Protein AF-A0A3C1AB71-F1 (afdb_monomer_lite)

Secondary structure (DSSP, 8-state):
-PPPPS------HHHHHHHHHHHHTT-HHHHHHHHHHHHHHHHHHHHHHHTS-HHHHGGGHHHHHHHHHHHHHHHHHHHHTT-HHHHHHHHHHHHHHHHHHHHHHHTT---

pLDDT: mean 86.14, std 18.38, range [34.47, 98.62]

Radius of gyration: 15.45 Å; chains: 1; bounding box: 32×33×47 Å

Foldseek 3Di:
DDDDDPDDPPCPVVLLVVLLVCLVVVVPVVSLVSLVVLLVVLLVQLVVLLPDDLVSSVVCPVSNVRSLVSLQSSLVSCVVSVVNVSNVVSVVSSVVSVVSVVVSNVVPPDD

Structure (mmCIF, N/CA/C/O backbone):
data_AF-A0A3C1AB71-F1
#
_entry.id   AF-A0A3C1AB71-F1
#
loop_
_atom_site.group_PDB
_atom_site.id
_atom_site.type_symbol
_atom_site.label_atom_id
_atom_site.label_alt_id
_atom_site.label_comp_id
_atom_site.label_asym_id
_atom_site.label_entity_id
_atom_site.label_seq_id
_atom_site.pdbx_PDB_ins_code
_atom_site.Cartn_x
_atom_site.Cartn_y
_atom_site.Cartn_z
_atom_site.occupancy
_atom_site.B_iso_or_equiv
_atom_site.auth_seq_id
_atom_site.auth_comp_id
_atom_site.auth_asym_id
_atom_site.auth_atom_id
_atom_site.pdbx_PDB_model_num
ATOM 1 N N . MET A 1 1 ? 17.424 -22.343 -10.724 1.00 34.47 1 MET A N 1
ATOM 2 C CA . MET A 1 1 ? 15.950 -22.289 -10.670 1.00 34.47 1 MET A CA 1
ATOM 3 C C . MET A 1 1 ? 15.583 -22.107 -9.210 1.00 34.47 1 MET A C 1
ATOM 5 O O . MET A 1 1 ? 15.881 -22.994 -8.424 1.00 34.47 1 MET A O 1
ATOM 9 N N . GLY A 1 2 ? 15.134 -20.912 -8.824 1.00 47.19 2 GLY A N 1
ATOM 10 C CA . GLY A 1 2 ? 14.750 -20.626 -7.440 1.00 47.19 2 GLY A CA 1
ATOM 11 C C . GLY A 1 2 ? 13.366 -21.202 -7.174 1.00 47.19 2 GLY A C 1
ATOM 12 O O . GLY A 1 2 ? 12.453 -20.958 -7.957 1.00 47.19 2 GLY A O 1
ATOM 13 N N . ASN A 1 3 ? 13.237 -22.010 -6.126 1.00 37.97 3 ASN A N 1
ATOM 14 C CA . ASN A 1 3 ? 11.966 -22.584 -5.703 1.00 37.97 3 ASN A CA 1
ATOM 15 C C . ASN A 1 3 ? 11.001 -21.457 -5.309 1.00 37.97 3 ASN A C 1
ATOM 17 O O . ASN A 1 3 ? 11.310 -20.685 -4.403 1.00 37.97 3 ASN A O 1
ATOM 21 N N . LEU A 1 4 ? 9.839 -21.388 -5.961 1.00 36.47 4 LEU A N 1
ATOM 22 C CA . LEU A 1 4 ? 8.688 -20.661 -5.426 1.00 36.47 4 LEU A CA 1
ATOM 23 C C . LEU A 1 4 ? 8.315 -21.310 -4.078 1.00 36.47 4 LEU A C 1
ATOM 25 O O . LEU A 1 4 ? 8.155 -22.535 -4.039 1.00 36.47 4 LEU A O 1
ATOM 29 N N . PRO A 1 5 ? 8.245 -20.561 -2.961 1.00 44.62 5 PRO A N 1
ATOM 30 C CA . PRO A 1 5 ? 7.964 -21.148 -1.658 1.00 44.62 5 PRO A CA 1
ATOM 31 C C . PRO A 1 5 ? 6.561 -21.759 -1.637 1.00 44.62 5 PRO A C 1
ATOM 33 O O . PRO A 1 5 ? 5.572 -21.111 -1.965 1.00 44.62 5 PRO A O 1
ATOM 36 N N . ASN A 1 6 ? 6.488 -23.013 -1.202 1.00 36.94 6 ASN A N 1
ATOM 37 C CA . ASN A 1 6 ? 5.298 -23.866 -1.200 1.00 36.94 6 ASN A CA 1
ATOM 38 C C . ASN A 1 6 ? 4.268 -23.544 -0.094 1.00 36.94 6 ASN A C 1
ATOM 40 O O . ASN A 1 6 ? 3.555 -24.440 0.350 1.00 36.94 6 ASN A O 1
ATOM 44 N N . ASN A 1 7 ? 4.184 -22.307 0.400 1.00 49.25 7 ASN A N 1
ATOM 45 C CA . ASN A 1 7 ? 3.206 -21.976 1.438 1.00 49.25 7 ASN A CA 1
ATOM 46 C C . ASN A 1 7 ? 2.909 -20.480 1.528 1.00 49.25 7 ASN A C 1
ATOM 48 O O . ASN A 1 7 ? 3.337 -19.826 2.472 1.00 49.25 7 ASN A O 1
ATOM 52 N N . VAL A 1 8 ? 2.171 -19.934 0.572 1.00 44.62 8 VAL A N 1
ATOM 53 C CA . VAL A 1 8 ? 1.437 -18.687 0.793 1.00 44.62 8 VAL A CA 1
ATOM 54 C C . VAL A 1 8 ? 0.189 -18.819 -0.068 1.00 44.62 8 VAL A C 1
ATOM 56 O O . VAL A 1 8 ? 0.300 -18.915 -1.287 1.00 44.62 8 VAL A O 1
ATOM 59 N N . ILE A 1 9 ? -0.998 -18.899 0.540 1.00 40.50 9 ILE A N 1
ATOM 60 C CA . ILE A 1 9 ? -2.197 -18.448 -0.178 1.00 40.50 9 ILE A CA 1
ATOM 61 C C . ILE A 1 9 ? -1.816 -17.038 -0.628 1.00 40.50 9 ILE A C 1
ATOM 63 O O . ILE A 1 9 ? -1.502 -16.252 0.266 1.00 40.50 9 ILE A O 1
ATOM 67 N N . PRO A 1 10 ? -1.718 -16.732 -1.938 1.00 48.31 10 PRO A N 1
ATOM 68 C CA . PRO A 1 10 ? -1.425 -15.372 -2.361 1.00 48.31 10 PRO A CA 1
ATOM 69 C C . PRO A 1 10 ? -2.394 -14.497 -1.583 1.00 48.31 10 PRO A C 1
ATOM 71 O O . PRO A 1 10 ? -3.588 -14.804 -1.601 1.00 48.31 10 PRO A O 1
ATOM 74 N N . TYR A 1 11 ? -1.907 -13.516 -0.819 1.00 52.81 11 TYR A N 1
ATOM 75 C CA . TYR A 1 11 ? -2.794 -12.550 -0.187 1.00 52.81 11 TYR A CA 1
ATOM 76 C C . TYR A 1 11 ? -3.387 -11.696 -1.314 1.00 52.81 11 TYR A C 1
ATOM 78 O O . TYR A 1 11 ? -3.000 -10.560 -1.556 1.00 52.81 11 TYR A O 1
ATOM 86 N N . ASP A 1 12 ? -4.263 -12.322 -2.089 1.00 62.81 12 ASP A N 1
ATOM 87 C CA . ASP A 1 12 ? -5.005 -11.752 -3.179 1.00 62.81 12 ASP A CA 1
ATOM 88 C C . ASP A 1 12 ? -6.124 -10.895 -2.582 1.00 62.81 12 ASP A C 1
ATOM 90 O O . ASP A 1 12 ? -6.279 -10.754 -1.364 1.00 62.81 12 ASP A O 1
ATOM 94 N N . VAL A 1 13 ? -6.911 -10.275 -3.446 1.00 59.84 13 VAL A N 1
ATOM 95 C CA . VAL A 1 13 ? -7.958 -9.319 -3.070 1.00 59.84 13 VAL A CA 1
ATOM 96 C C . VAL A 1 13 ? -8.924 -9.868 -1.995 1.00 59.84 13 VAL A C 1
ATOM 98 O O . VAL A 1 13 ? -9.490 -9.088 -1.224 1.00 59.84 13 VAL A O 1
ATOM 101 N N . PHE A 1 14 ? -9.076 -11.194 -1.854 1.00 69.12 14 PHE A N 1
ATOM 102 C CA . PHE A 1 14 ? -9.891 -11.791 -0.788 1.00 69.12 14 PHE A CA 1
ATOM 103 C C . PHE A 1 14 ? -9.335 -11.516 0.613 1.00 69.12 14 PHE A C 1
ATOM 105 O O . PHE A 1 14 ? -10.098 -11.364 1.568 1.00 69.12 14 PHE A O 1
ATOM 112 N N . SER A 1 15 ? -8.018 -11.390 0.737 1.00 76.12 15 SER A N 1
ATOM 113 C CA . SER A 1 15 ? -7.349 -11.079 2.000 1.00 76.12 15 SER A CA 1
ATOM 114 C C . SER A 1 15 ? -7.588 -9.635 2.444 1.00 76.12 15 SER A C 1
ATOM 116 O O . SER A 1 15 ? -7.764 -9.378 3.634 1.00 76.12 15 SER A O 1
ATOM 118 N N . LEU A 1 16 ? -7.722 -8.706 1.492 1.00 80.88 16 LEU A N 1
ATOM 119 C CA . LEU A 1 16 ? -8.134 -7.328 1.778 1.00 80.88 16 LEU A CA 1
ATOM 120 C C . LEU A 1 16 ? -9.557 -7.280 2.348 1.00 80.88 16 LEU A C 1
ATOM 122 O O . LEU A 1 16 ? -9.808 -6.635 3.365 1.00 80.88 16 LEU A O 1
ATOM 126 N N . SER A 1 17 ? -10.473 -8.046 1.750 1.00 86.56 17 SER A N 1
ATOM 127 C CA . SER A 1 17 ? -11.843 -8.181 2.262 1.00 86.56 17 SER A CA 1
ATOM 128 C C . SER A 1 17 ? -11.876 -8.833 3.651 1.00 86.56 17 SER A C 1
ATOM 130 O O . SER A 1 17 ? -12.682 -8.455 4.501 1.00 86.56 17 SER A O 1
ATOM 132 N N . LEU A 1 18 ? -10.984 -9.792 3.920 1.00 90.38 18 LEU A N 1
ATOM 133 C CA . LEU A 1 18 ? -10.873 -10.437 5.228 1.00 90.38 18 LEU A CA 1
ATOM 134 C C . LEU A 1 18 ? -10.415 -9.462 6.325 1.00 90.38 18 LEU A C 1
ATOM 136 O O . LEU A 1 18 ? -10.927 -9.528 7.443 1.00 90.38 18 LEU A O 1
ATOM 140 N N . ALA A 1 19 ? -9.506 -8.533 6.019 1.00 92.25 19 ALA A N 1
ATOM 141 C CA . ALA A 1 19 ? -9.092 -7.505 6.973 1.00 92.25 19 ALA A CA 1
ATOM 142 C C . ALA A 1 19 ? -10.275 -6.625 7.410 1.00 92.25 19 ALA A C 1
ATOM 144 O O . ALA A 1 19 ? -10.457 -6.376 8.603 1.00 92.25 19 ALA A O 1
ATOM 145 N N . GLU A 1 20 ? -11.143 -6.232 6.472 1.00 94.00 20 GLU A N 1
ATOM 146 C CA . GLU A 1 20 ? -12.376 -5.514 6.810 1.00 94.00 20 GLU A CA 1
ATOM 147 C C . GLU A 1 20 ? -13.320 -6.338 7.681 1.00 94.00 20 GLU A C 1
ATOM 149 O O . GLU A 1 20 ? -13.920 -5.806 8.616 1.00 94.00 20 GLU A O 1
ATOM 154 N N . VAL A 1 21 ? -13.463 -7.633 7.388 1.00 94.88 21 VAL A N 1
ATOM 155 C CA . VAL A 1 21 ? -14.278 -8.539 8.206 1.00 94.88 21 VAL A CA 1
ATOM 156 C C . VAL A 1 21 ? -13.741 -8.587 9.635 1.00 94.88 21 VAL A C 1
ATOM 158 O O . VAL A 1 21 ? -14.526 -8.451 10.574 1.00 94.88 21 VAL A O 1
ATOM 161 N N . TYR A 1 22 ? -12.422 -8.703 9.819 1.00 96.25 22 TYR A N 1
ATOM 162 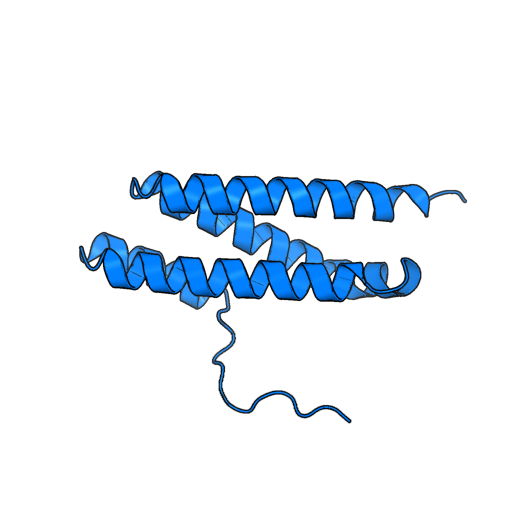C CA . TYR A 1 22 ? -11.813 -8.659 11.148 1.00 96.25 22 TYR A CA 1
ATOM 163 C C . TYR A 1 22 ? -12.067 -7.329 11.860 1.00 96.25 22 TYR A C 1
ATOM 165 O O . TYR A 1 22 ? -12.481 -7.343 13.020 1.00 96.25 22 TYR A O 1
ATOM 173 N N . TYR A 1 23 ? -11.917 -6.186 11.184 1.00 96.88 23 TYR A N 1
ATOM 174 C CA . TYR A 1 23 ? -12.242 -4.899 11.801 1.00 96.88 23 TYR A CA 1
ATOM 175 C C . TYR A 1 23 ? -13.714 -4.796 12.214 1.00 96.88 23 TYR A C 1
ATOM 177 O O . TYR A 1 23 ? -14.012 -4.372 13.332 1.00 96.88 23 TYR A O 1
ATOM 185 N N . ARG A 1 24 ? -14.645 -5.223 11.351 1.00 96.25 24 ARG A N 1
ATOM 186 C CA . ARG A 1 24 ? -16.090 -5.221 11.647 1.00 96.25 24 ARG A CA 1
ATOM 187 C C . ARG A 1 24 ? -16.455 -6.164 12.794 1.00 96.25 24 ARG A C 1
ATOM 189 O O . ARG A 1 24 ? -17.413 -5.893 13.511 1.00 96.25 24 ARG A O 1
ATOM 196 N N . ALA A 1 25 ? -15.689 -7.236 12.985 1.00 97.56 25 ALA A N 1
ATOM 197 C CA . ALA A 1 25 ? -15.823 -8.166 14.103 1.00 97.56 25 ALA A CA 1
ATOM 198 C C . ALA A 1 25 ? -15.110 -7.700 15.391 1.00 97.56 25 ALA A C 1
ATOM 200 O O . ALA A 1 25 ? -15.075 -8.451 16.361 1.00 97.56 25 ALA A O 1
ATOM 201 N N . ALA A 1 26 ? -14.547 -6.483 15.416 1.00 97.00 26 ALA A N 1
ATOM 202 C CA . ALA A 1 26 ? -13.728 -5.944 16.508 1.00 97.00 26 ALA A CA 1
ATOM 203 C C . ALA A 1 26 ? -12.426 -6.728 16.793 1.00 97.00 26 ALA A C 1
ATOM 205 O O . ALA A 1 26 ? -11.782 -6.531 17.823 1.00 97.00 26 ALA A O 1
ATOM 206 N N . GLU A 1 27 ? -11.972 -7.552 15.847 1.00 97.88 27 GLU A N 1
ATOM 207 C CA . GLU A 1 27 ? -10.703 -8.288 15.891 1.00 97.88 27 GLU A CA 1
ATOM 208 C C . GLU A 1 27 ? -9.550 -7.415 15.358 1.00 97.88 27 GLU A C 1
ATOM 210 O O . GLU A 1 27 ? -8.863 -7.754 14.393 1.00 97.88 27 GLU A O 1
ATOM 215 N N . ILE A 1 28 ? -9.343 -6.252 15.987 1.00 97.31 28 ILE A N 1
ATOM 216 C CA . ILE A 1 28 ? -8.477 -5.171 15.476 1.00 97.31 28 ILE A CA 1
ATOM 217 C C . ILE A 1 28 ? -7.030 -5.624 15.252 1.00 97.31 28 ILE A C 1
ATOM 219 O O . ILE A 1 28 ? -6.431 -5.301 14.230 1.00 97.31 28 ILE A O 1
ATOM 223 N N . LEU A 1 29 ? -6.462 -6.394 16.185 1.00 97.50 29 LEU A N 1
ATOM 224 C CA . LEU A 1 29 ? -5.070 -6.841 16.084 1.00 97.50 29 LEU A CA 1
ATOM 225 C C . LEU A 1 29 ? -4.852 -7.780 14.892 1.00 97.50 29 LEU A C 1
ATOM 227 O O . LEU A 1 29 ? -3.853 -7.639 14.196 1.00 97.50 29 LEU A O 1
ATOM 231 N N . LYS A 1 30 ? -5.807 -8.678 14.620 1.00 95.44 30 LYS A N 1
ATOM 232 C CA . LYS A 1 30 ? -5.734 -9.602 13.478 1.00 95.44 30 LYS A CA 1
ATOM 233 C C . LYS A 1 30 ? -5.845 -8.860 12.152 1.00 95.44 30 LYS A C 1
ATOM 235 O O . LYS A 1 30 ? -5.124 -9.175 11.212 1.00 95.44 30 LYS A O 1
ATOM 240 N N . ALA A 1 31 ? -6.722 -7.859 12.085 1.00 96.00 31 ALA A N 1
ATOM 241 C CA . ALA A 1 31 ? -6.837 -7.001 10.912 1.00 96.00 31 ALA A CA 1
ATOM 242 C C . ALA A 1 31 ? -5.539 -6.214 10.662 1.00 96.00 31 ALA A C 1
ATOM 244 O O . ALA A 1 31 ? -5.030 -6.211 9.545 1.00 96.00 31 ALA A O 1
ATOM 245 N N . ASN A 1 32 ? -4.969 -5.611 11.711 1.00 97.31 32 ASN A N 1
ATOM 246 C CA . ASN A 1 32 ? -3.711 -4.865 11.630 1.00 97.31 32 ASN A CA 1
ATOM 247 C C . ASN A 1 32 ? -2.541 -5.750 11.188 1.00 97.31 32 ASN A C 1
ATOM 249 O O . ASN A 1 32 ? -1.749 -5.339 10.341 1.00 97.31 32 ASN A O 1
ATOM 253 N N . GLU A 1 33 ? -2.438 -6.959 11.741 1.00 96.19 33 GLU A N 1
ATOM 254 C CA . GLU A 1 33 ? -1.412 -7.933 11.365 1.00 96.19 33 GLU A CA 1
ATOM 255 C C . GLU A 1 33 ? -1.540 -8.320 9.888 1.00 96.19 33 GLU A C 1
ATOM 257 O O . GLU A 1 33 ? -0.562 -8.240 9.147 1.00 96.19 33 GLU A O 1
ATOM 262 N N . LEU A 1 34 ? -2.757 -8.647 9.440 1.00 94.44 34 LEU A N 1
ATOM 263 C CA . LEU A 1 34 ? -3.027 -9.003 8.050 1.00 94.44 34 LEU A CA 1
ATOM 264 C C . LEU A 1 34 ? -2.675 -7.861 7.088 1.00 94.44 34 LEU A C 1
ATOM 266 O O . LEU A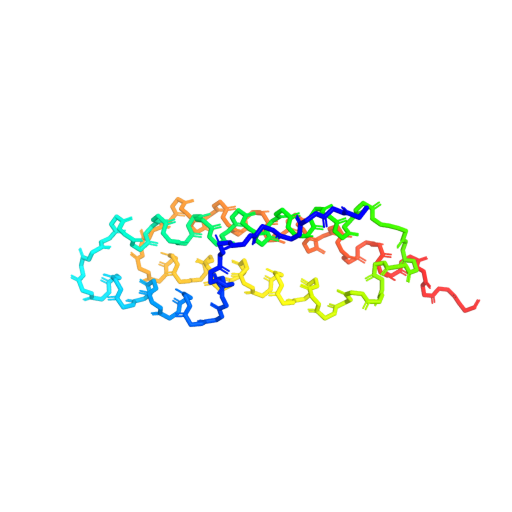 1 34 ? -1.918 -8.079 6.144 1.00 94.44 34 LEU A O 1
ATOM 270 N N . LEU A 1 35 ? -3.153 -6.638 7.346 1.00 95.38 35 LEU A N 1
ATOM 271 C CA . LEU A 1 35 ? -2.825 -5.478 6.511 1.00 95.38 35 LEU A CA 1
ATOM 272 C C . LEU A 1 35 ? -1.319 -5.201 6.464 1.00 95.38 35 LEU A C 1
ATOM 274 O O . LEU A 1 35 ? -0.792 -4.869 5.406 1.00 95.38 35 LEU A O 1
ATOM 278 N N . THR A 1 36 ? -0.614 -5.372 7.584 1.00 95.88 36 THR A N 1
ATOM 279 C CA . THR A 1 36 ? 0.840 -5.168 7.646 1.00 95.88 36 THR A CA 1
ATOM 280 C C . THR A 1 36 ? 1.584 -6.200 6.798 1.00 95.88 36 THR A C 1
ATOM 282 O O . THR A 1 36 ? 2.476 -5.834 6.036 1.00 95.88 36 THR A O 1
ATOM 285 N N . ILE A 1 37 ? 1.195 -7.479 6.867 1.00 94.69 37 ILE A N 1
ATOM 286 C CA . ILE A 1 37 ? 1.773 -8.538 6.023 1.00 94.69 37 ILE A CA 1
ATOM 287 C C . ILE A 1 37 ? 1.559 -8.218 4.538 1.00 94.69 37 ILE A C 1
ATOM 289 O O . ILE A 1 37 ? 2.501 -8.299 3.751 1.00 94.69 37 ILE A O 1
ATOM 293 N N . MET A 1 38 ? 0.343 -7.812 4.163 1.00 94.12 38 MET A N 1
ATOM 294 C CA . MET A 1 38 ? 0.010 -7.478 2.775 1.00 94.12 38 MET A CA 1
ATOM 295 C C . MET A 1 38 ? 0.762 -6.244 2.269 1.00 94.12 38 MET A C 1
ATOM 297 O O . MET A 1 38 ? 1.249 -6.247 1.142 1.00 94.12 38 MET A O 1
ATOM 301 N N . MET A 1 39 ? 0.901 -5.214 3.109 1.00 95.75 39 MET A N 1
ATOM 302 C CA . MET A 1 39 ? 1.695 -4.023 2.804 1.00 95.75 39 MET A CA 1
ATOM 303 C C . MET A 1 39 ? 3.150 -4.401 2.511 1.00 95.75 39 MET A C 1
ATOM 305 O O . MET A 1 39 ? 3.695 -3.977 1.496 1.00 95.75 39 MET A O 1
ATOM 309 N N . HIS A 1 40 ? 3.770 -5.224 3.363 1.00 95.81 40 HIS A N 1
ATOM 310 C CA . HIS A 1 40 ? 5.149 -5.668 3.154 1.00 95.81 40 HIS A CA 1
ATOM 311 C C . HIS A 1 40 ? 5.303 -6.492 1.879 1.00 95.81 40 HIS A C 1
ATOM 313 O O . HIS A 1 40 ? 6.213 -6.225 1.101 1.00 95.81 40 HIS A O 1
ATOM 319 N N . GLN A 1 41 ? 4.389 -7.430 1.623 1.00 93.81 41 GLN A N 1
ATOM 320 C CA . GLN A 1 41 ? 4.439 -8.235 0.407 1.00 93.81 41 GLN A CA 1
ATOM 321 C C . GLN A 1 41 ? 4.346 -7.362 -0.853 1.00 93.81 41 GLN A C 1
ATOM 323 O O . GLN A 1 41 ? 5.177 -7.499 -1.749 1.00 93.81 41 GLN A O 1
ATOM 328 N N . ALA A 1 42 ? 3.379 -6.442 -0.911 1.00 94.75 42 ALA A N 1
ATOM 329 C CA . ALA A 1 42 ? 3.216 -5.571 -2.071 1.00 94.75 42 ALA A CA 1
ATOM 330 C C . ALA A 1 42 ? 4.431 -4.652 -2.278 1.00 94.75 42 ALA A C 1
ATOM 332 O O . ALA A 1 42 ? 4.871 -4.442 -3.410 1.00 94.75 42 ALA A O 1
ATOM 333 N N . SER A 1 43 ? 5.010 -4.143 -1.185 1.00 97.06 43 SER A N 1
ATOM 334 C CA . SER A 1 43 ? 6.226 -3.328 -1.233 1.00 97.06 43 SER A CA 1
ATOM 335 C C . SER A 1 43 ? 7.429 -4.120 -1.754 1.00 97.06 43 SER A C 1
ATOM 337 O O . SER A 1 43 ? 8.117 -3.659 -2.668 1.00 97.06 43 SER A O 1
ATOM 339 N N . ASP A 1 44 ? 7.645 -5.336 -1.245 1.00 96.38 44 ASP A N 1
ATOM 340 C CA . ASP A 1 44 ? 8.745 -6.217 -1.654 1.00 96.38 44 ASP A CA 1
ATOM 341 C C . ASP A 1 44 ? 8.632 -6.624 -3.133 1.00 96.38 44 ASP A C 1
ATOM 343 O O . ASP A 1 44 ? 9.633 -6.641 -3.860 1.00 96.38 44 ASP A O 1
ATOM 347 N N . GLU A 1 45 ? 7.416 -6.913 -3.608 1.00 95.19 45 GLU A N 1
ATOM 348 C CA . GLU A 1 45 ? 7.151 -7.203 -5.021 1.00 95.19 45 GLU A CA 1
ATOM 349 C C . GLU A 1 45 ? 7.478 -5.995 -5.910 1.00 95.19 45 GLU A C 1
ATOM 351 O O . GLU A 1 45 ? 8.193 -6.135 -6.908 1.00 95.19 45 GLU A O 1
ATOM 356 N N . LEU A 1 46 ? 7.045 -4.789 -5.527 1.00 96.31 46 LEU A N 1
ATOM 357 C CA . LEU A 1 46 ? 7.388 -3.558 -6.247 1.00 96.31 46 LEU A CA 1
ATOM 358 C C . LEU A 1 46 ? 8.90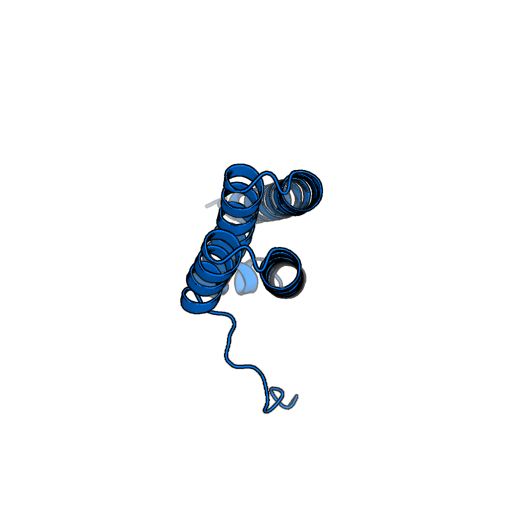2 -3.331 -6.286 1.00 96.31 46 LEU A C 1
ATOM 360 O O . LEU A 1 46 ? 9.455 -3.045 -7.347 1.00 96.31 46 LEU A O 1
ATOM 364 N N . GLU A 1 47 ? 9.604 -3.522 -5.168 1.00 96.50 47 GLU A N 1
ATOM 365 C CA . GLU A 1 47 ? 11.065 -3.414 -5.127 1.00 96.50 47 GLU A CA 1
ATOM 366 C C . GLU A 1 47 ? 11.775 -4.422 -6.023 1.00 96.50 47 GLU A C 1
ATOM 368 O O . GLU A 1 47 ? 12.826 -4.109 -6.590 1.00 96.50 47 GLU A O 1
ATOM 373 N N . TYR A 1 48 ? 11.235 -5.634 -6.146 1.00 95.56 48 TYR A N 1
ATOM 374 C CA . TYR A 1 48 ? 11.753 -6.622 -7.078 1.00 95.56 48 TYR A CA 1
ATOM 375 C C . TYR A 1 48 ? 11.623 -6.130 -8.522 1.00 95.56 48 TYR A C 1
ATOM 377 O O . TYR A 1 48 ? 12.624 -6.103 -9.243 1.00 95.56 48 TYR A O 1
ATOM 385 N N . TYR A 1 49 ? 10.432 -5.680 -8.931 1.00 94.19 49 TYR A N 1
ATOM 386 C CA . TYR A 1 49 ? 10.211 -5.174 -10.287 1.00 94.19 49 TYR A CA 1
ATOM 387 C C . TYR A 1 49 ? 11.052 -3.931 -10.589 1.00 94.19 49 TYR A C 1
ATOM 389 O O . TYR A 1 49 ? 11.582 -3.796 -11.691 1.00 94.19 49 TYR A O 1
ATOM 397 N N . PHE A 1 50 ? 11.253 -3.059 -9.601 1.00 94.19 50 PHE A N 1
ATOM 398 C CA . PHE A 1 50 ? 12.049 -1.837 -9.732 1.00 94.19 50 PHE A CA 1
ATOM 399 C C . PHE A 1 50 ? 13.552 -2.092 -9.907 1.00 94.19 50 PHE A C 1
ATOM 401 O O . PHE A 1 50 ? 14.268 -1.237 -10.418 1.00 94.19 50 PHE A O 1
ATOM 408 N N . LYS A 1 51 ? 14.045 -3.283 -9.554 1.00 93.75 51 LYS A N 1
ATOM 409 C CA . LYS A 1 51 ? 15.433 -3.699 -9.826 1.00 93.75 51 LYS A CA 1
ATOM 410 C C . LYS A 1 51 ? 15.632 -4.228 -11.251 1.00 93.75 51 LYS A C 1
ATOM 412 O O . LYS A 1 51 ? 16.771 -4.477 -11.650 1.00 93.75 51 LYS A O 1
ATOM 417 N N . LEU A 1 52 ? 14.558 -4.439 -12.013 1.00 91.19 52 LEU A N 1
ATOM 418 C CA . LEU A 1 52 ? 14.625 -4.919 -13.393 1.00 91.19 52 LEU A CA 1
ATOM 419 C C . LEU A 1 52 ? 14.978 -3.775 -14.355 1.00 91.19 52 LEU A C 1
ATOM 421 O O . LEU A 1 52 ? 14.781 -2.599 -14.059 1.00 91.19 52 LEU A O 1
ATOM 425 N N . SER A 1 53 ? 15.479 -4.117 -15.545 1.00 89.94 53 SER A N 1
ATOM 426 C CA . SER A 1 53 ? 15.645 -3.120 -16.608 1.00 89.94 53 SER A CA 1
ATOM 427 C C . SER A 1 53 ? 14.288 -2.542 -17.010 1.00 89.94 53 SER A C 1
ATOM 429 O O . SER A 1 53 ? 13.282 -3.250 -16.971 1.00 89.94 53 SER A O 1
ATOM 431 N N . SER A 1 54 ? 14.246 -1.290 -17.468 1.00 86.12 54 SER A N 1
ATOM 432 C CA . SER A 1 54 ? 12.986 -0.625 -17.837 1.00 86.12 54 SER A CA 1
ATOM 433 C C . SER A 1 54 ? 12.165 -1.412 -18.867 1.00 86.12 54 SER A C 1
ATOM 435 O O . SER A 1 54 ? 10.951 -1.532 -18.731 1.00 86.12 54 SER A O 1
ATOM 437 N N . ALA A 1 55 ? 12.826 -2.039 -19.848 1.00 86.50 55 ALA A N 1
ATOM 438 C CA . ALA A 1 55 ? 12.164 -2.888 -20.842 1.00 86.50 55 ALA A CA 1
ATOM 439 C C . ALA A 1 55 ? 11.507 -4.141 -20.233 1.00 86.50 55 ALA A C 1
ATOM 441 O O . ALA A 1 55 ? 10.492 -4.612 -20.741 1.00 86.50 55 ALA A O 1
ATOM 442 N N . LEU A 1 56 ? 12.088 -4.703 -19.167 1.00 87.44 56 LEU A N 1
ATOM 443 C CA . LEU A 1 56 ? 11.514 -5.845 -18.461 1.00 87.44 56 LEU A CA 1
ATOM 444 C C . LEU A 1 56 ? 10.440 -5.395 -17.465 1.00 87.44 56 LEU A C 1
ATOM 446 O O . LEU A 1 56 ? 9.401 -6.036 -17.389 1.00 87.44 56 LEU A O 1
ATOM 450 N N . MET A 1 57 ? 10.653 -4.274 -16.776 1.00 88.62 57 MET A N 1
ATOM 451 C CA . MET A 1 57 ? 9.669 -3.644 -15.892 1.00 88.62 57 MET A CA 1
ATOM 452 C C . MET A 1 57 ? 8.354 -3.354 -16.626 1.00 88.62 57 MET A C 1
ATOM 454 O O . MET A 1 57 ? 7.294 -3.686 -16.113 1.00 88.62 57 MET A O 1
ATOM 458 N N . HIS A 1 58 ? 8.414 -2.839 -17.861 1.00 88.56 58 HIS A N 1
ATOM 459 C CA . HIS A 1 58 ? 7.222 -2.584 -18.679 1.00 88.56 58 HIS A CA 1
ATOM 460 C C . HIS A 1 58 ? 6.401 -3.854 -18.968 1.00 88.56 58 HIS A C 1
ATOM 462 O O . HIS A 1 58 ? 5.184 -3.791 -19.105 1.00 88.56 58 HIS A O 1
ATOM 468 N N . ARG A 1 59 ? 7.033 -5.037 -19.005 1.00 90.12 59 ARG A N 1
ATOM 469 C CA . ARG A 1 59 ? 6.308 -6.309 -19.179 1.00 90.12 59 ARG A CA 1
ATOM 470 C C . ARG A 1 59 ? 5.499 -6.717 -17.949 1.00 90.12 59 ARG A C 1
ATOM 472 O O . ARG A 1 59 ? 4.598 -7.531 -18.101 1.00 90.12 59 ARG A O 1
ATOM 479 N N . TYR A 1 60 ? 5.827 -6.167 -16.782 1.00 91.62 60 TYR A N 1
ATOM 480 C CA . TYR A 1 60 ? 5.152 -6.417 -15.507 1.00 91.62 60 TYR A CA 1
ATOM 481 C C . TYR A 1 60 ? 4.307 -5.217 -15.058 1.00 91.62 60 TYR A C 1
ATOM 483 O O . TYR A 1 60 ? 4.032 -5.041 -13.874 1.00 91.62 60 TYR A O 1
ATOM 491 N N . GLU A 1 61 ? 3.909 -4.348 -15.994 1.00 90.25 61 GLU A N 1
ATOM 492 C CA . GLU A 1 61 ? 3.080 -3.175 -15.702 1.00 90.25 61 GLU A CA 1
ATOM 493 C C . GLU A 1 61 ? 1.780 -3.553 -14.975 1.00 90.25 61 GLU A C 1
ATOM 495 O O . GLU A 1 61 ? 1.336 -2.835 -14.078 1.00 90.25 61 GLU A O 1
ATOM 500 N N . TYR A 1 62 ? 1.179 -4.692 -15.324 1.00 90.81 62 TYR A N 1
ATOM 501 C CA . TYR A 1 62 ? -0.027 -5.172 -14.658 1.00 90.81 62 TYR A CA 1
ATOM 502 C C . TYR A 1 62 ? 0.231 -5.488 -13.178 1.00 90.81 62 TYR A C 1
ATOM 504 O O . TYR A 1 62 ? -0.481 -4.987 -12.310 1.00 90.81 62 TYR A O 1
ATOM 512 N N . GLU A 1 63 ? 1.268 -6.268 -12.881 1.00 92.56 63 GLU A N 1
ATOM 513 C CA . GLU A 1 63 ? 1.641 -6.676 -11.527 1.00 92.56 63 GLU A CA 1
ATOM 514 C C . GLU A 1 63 ? 2.093 -5.485 -10.676 1.00 92.56 63 GLU A C 1
ATOM 516 O O . GLU A 1 63 ? 1.770 -5.408 -9.489 1.00 92.56 63 GLU A O 1
ATOM 521 N N . ILE A 1 64 ? 2.794 -4.522 -11.278 1.00 94.25 64 ILE A N 1
ATOM 522 C CA . ILE A 1 64 ? 3.182 -3.272 -10.617 1.00 94.25 64 ILE A CA 1
ATOM 523 C C . ILE A 1 64 ? 1.937 -2.461 -10.246 1.00 94.25 64 ILE A C 1
ATOM 525 O O . ILE A 1 64 ? 1.781 -2.066 -9.091 1.00 94.25 64 ILE A O 1
ATOM 529 N N . ASN A 1 65 ? 1.020 -2.241 -11.192 1.00 93.62 65 ASN A N 1
ATOM 530 C CA . ASN A 1 65 ? -0.214 -1.499 -10.925 1.00 93.62 65 ASN A CA 1
ATOM 531 C C . ASN A 1 65 ? -1.108 -2.211 -9.901 1.00 93.62 65 ASN A C 1
ATOM 533 O O . ASN A 1 65 ? -1.721 -1.549 -9.064 1.00 93.62 65 ASN A O 1
ATOM 537 N N . LEU A 1 66 ? -1.159 -3.547 -9.927 1.00 93.00 66 LEU A N 1
ATOM 538 C CA . LEU A 1 66 ? -1.875 -4.340 -8.930 1.00 93.00 66 LEU A CA 1
ATOM 539 C C . LEU A 1 66 ? -1.315 -4.095 -7.524 1.00 93.00 66 LEU A C 1
ATOM 541 O O . LEU A 1 66 ? -2.078 -3.776 -6.615 1.00 93.00 66 LEU A O 1
ATOM 545 N N . ASN A 1 67 ? 0.004 -4.188 -7.349 1.00 94.94 67 ASN A N 1
ATOM 546 C CA . ASN A 1 67 ? 0.644 -3.977 -6.050 1.00 94.94 67 ASN A CA 1
ATOM 547 C C . ASN A 1 67 ? 0.518 -2.528 -5.553 1.00 94.94 67 ASN A C 1
ATOM 549 O O . ASN A 1 67 ? 0.253 -2.305 -4.373 1.00 94.94 67 ASN A O 1
ATOM 553 N N . LEU A 1 68 ? 0.610 -1.538 -6.447 1.00 96.19 68 LEU A N 1
ATOM 554 C CA . LEU A 1 68 ? 0.302 -0.141 -6.116 1.00 96.19 68 LEU A CA 1
ATOM 555 C C . LEU A 1 68 ? -1.155 0.018 -5.652 1.00 96.19 68 LEU A C 1
ATOM 557 O O . LEU A 1 68 ? -1.420 0.698 -4.660 1.00 96.19 68 LEU A O 1
ATOM 561 N N . GLY A 1 69 ? -2.097 -0.641 -6.331 1.00 94.25 69 GLY A N 1
ATOM 562 C CA . GLY A 1 69 ? -3.508 -0.654 -5.948 1.00 94.25 69 GLY A CA 1
ATOM 563 C C . GLY A 1 69 ? -3.749 -1.288 -4.578 1.00 94.25 69 GLY A C 1
ATOM 564 O O . GLY A 1 69 ? -4.535 -0.758 -3.794 1.00 94.25 69 GLY A O 1
ATOM 565 N N . ILE A 1 70 ? -3.039 -2.376 -4.260 1.00 94.75 70 ILE A N 1
ATOM 566 C CA . ILE A 1 70 ? -3.083 -3.019 -2.939 1.00 94.75 70 ILE A CA 1
ATOM 567 C C . ILE A 1 70 ? -2.629 -2.037 -1.854 1.00 94.75 70 ILE A C 1
ATOM 569 O O . ILE A 1 70 ? -3.353 -1.859 -0.877 1.00 94.75 70 ILE A O 1
ATOM 573 N N . LEU A 1 71 ? -1.488 -1.357 -2.028 1.00 96.94 71 LEU A N 1
ATOM 574 C CA . LEU A 1 71 ? -1.008 -0.378 -1.045 1.00 96.94 71 LEU A CA 1
ATOM 575 C C . LEU A 1 71 ? -2.022 0.757 -0.823 1.00 96.94 71 LEU A C 1
ATOM 577 O O . LEU A 1 71 ? -2.363 1.065 0.319 1.00 96.94 71 LEU A O 1
ATOM 581 N N . ASN A 1 72 ? -2.578 1.329 -1.896 1.00 96.56 72 ASN A N 1
ATOM 582 C CA . ASN A 1 72 ? -3.593 2.378 -1.767 1.00 96.56 72 ASN A CA 1
ATOM 583 C C . ASN A 1 72 ? -4.849 1.877 -1.027 1.00 96.56 72 ASN A C 1
ATOM 585 O O . ASN A 1 72 ? -5.344 2.536 -0.113 1.00 96.56 72 ASN A O 1
ATOM 589 N N . TYR A 1 73 ? -5.333 0.677 -1.361 1.00 95.38 73 TYR A N 1
ATOM 590 C CA . TYR A 1 73 ? -6.490 0.082 -0.689 1.00 95.38 73 TYR A CA 1
ATOM 591 C C . TYR A 1 73 ? -6.240 -0.152 0.806 1.00 95.38 73 TYR A C 1
ATOM 593 O O . TYR A 1 73 ? -7.118 0.107 1.634 1.00 95.38 73 TYR A O 1
ATOM 601 N N . ILE A 1 74 ? -5.054 -0.648 1.173 1.00 96.75 74 ILE A N 1
ATOM 602 C CA . ILE A 1 74 ? -4.666 -0.864 2.573 1.00 96.75 74 ILE A CA 1
ATOM 603 C C . ILE A 1 74 ? -4.679 0.467 3.328 1.00 96.75 74 ILE A C 1
ATOM 605 O O . ILE A 1 74 ? -5.255 0.539 4.416 1.00 96.75 74 ILE A O 1
ATOM 609 N N . ALA A 1 75 ? -4.097 1.520 2.747 1.00 98.06 75 ALA A N 1
ATOM 610 C CA . ALA A 1 75 ? -4.073 2.850 3.344 1.00 98.06 75 ALA A CA 1
ATOM 611 C C . ALA A 1 75 ? -5.490 3.401 3.585 1.00 98.06 75 ALA A C 1
ATOM 613 O O . ALA A 1 75 ? -5.800 3.861 4.689 1.00 98.06 75 ALA A O 1
ATOM 614 N N . GLU A 1 76 ? -6.376 3.298 2.590 1.00 96.88 76 GLU A N 1
ATOM 615 C CA . GLU A 1 76 ? -7.780 3.713 2.700 1.00 96.88 76 GLU A CA 1
ATOM 616 C C . GLU A 1 76 ? -8.537 2.899 3.755 1.00 96.88 76 GLU A C 1
ATOM 618 O O . GLU A 1 76 ? -9.212 3.463 4.620 1.00 96.88 76 GLU A O 1
ATOM 623 N N . THR A 1 77 ? -8.388 1.575 3.737 1.00 96.00 77 THR A N 1
ATOM 624 C CA . THR A 1 77 ? -9.065 0.667 4.671 1.00 96.00 77 THR A CA 1
ATOM 625 C C . THR A 1 77 ? -8.632 0.935 6.106 1.00 96.00 77 THR A C 1
ATOM 627 O O . THR A 1 77 ? -9.475 1.159 6.975 1.00 96.00 77 THR A O 1
ATOM 630 N N . ALA A 1 78 ? -7.323 0.985 6.363 1.00 97.69 78 ALA A N 1
ATOM 631 C CA . ALA A 1 78 ? -6.787 1.292 7.682 1.00 97.69 78 ALA A CA 1
ATOM 632 C C . ALA A 1 78 ? -7.300 2.653 8.183 1.00 97.69 78 ALA A C 1
ATOM 634 O O . ALA A 1 78 ? -7.727 2.766 9.334 1.00 97.69 78 ALA A O 1
ATOM 635 N N . ARG A 1 79 ? -7.353 3.672 7.312 1.00 98.31 79 ARG A N 1
ATOM 636 C CA . ARG A 1 79 ? -7.880 5.000 7.659 1.00 98.31 79 ARG A CA 1
ATOM 637 C C . ARG A 1 79 ? -9.369 4.958 8.005 1.00 98.31 79 ARG A C 1
ATOM 639 O O . ARG A 1 79 ? -9.762 5.525 9.024 1.00 98.31 79 ARG A O 1
ATOM 646 N N . ASN A 1 80 ? -10.175 4.245 7.220 1.00 97.50 80 ASN A N 1
ATOM 647 C CA . ASN A 1 80 ? -11.619 4.096 7.434 1.00 97.50 80 ASN A CA 1
ATOM 648 C C . ASN A 1 80 ? -11.958 3.417 8.771 1.00 97.50 80 ASN A C 1
ATOM 650 O O . ASN A 1 80 ? -12.981 3.731 9.378 1.00 97.50 80 ASN A O 1
ATOM 654 N N . PHE A 1 81 ? -11.086 2.531 9.260 1.00 97.75 81 PHE A N 1
ATOM 655 C CA . PHE A 1 81 ? -11.218 1.868 10.563 1.00 97.75 81 PHE A CA 1
ATOM 656 C C . PHE A 1 81 ? -10.390 2.530 11.685 1.00 97.75 81 PHE A C 1
ATOM 658 O O . PHE A 1 81 ? -10.195 1.947 12.755 1.00 97.75 81 PHE A O 1
ATOM 665 N N . GLY A 1 82 ? -9.905 3.758 11.470 1.00 98.06 82 GLY A N 1
ATOM 666 C CA . GLY A 1 82 ? -9.216 4.563 12.485 1.00 98.06 82 GLY A CA 1
ATOM 667 C C . GLY A 1 82 ? -7.790 4.110 12.823 1.00 98.06 82 GLY A C 1
ATOM 668 O O . GLY A 1 82 ? -7.215 4.583 13.800 1.00 98.06 82 GLY A O 1
ATOM 669 N N . GLN A 1 83 ? -7.198 3.218 12.029 1.00 98.19 83 GLN A N 1
ATOM 670 C CA . GLN A 1 83 ? -5.835 2.710 12.204 1.00 98.19 83 GLN A CA 1
ATOM 671 C C . GLN A 1 83 ? -4.823 3.631 11.510 1.00 98.19 83 GLN A C 1
ATOM 673 O O . GLN A 1 83 ? -4.155 3.254 10.547 1.00 98.19 83 GLN A O 1
ATOM 678 N N . THR A 1 84 ? -4.723 4.873 11.989 1.00 98.06 84 THR A N 1
ATOM 679 C CA . THR A 1 84 ? -3.989 5.950 11.301 1.00 98.06 84 THR A CA 1
ATOM 680 C C . THR A 1 84 ? -2.498 5.671 11.129 1.00 98.06 84 THR A C 1
ATOM 682 O O . THR A 1 84 ? -1.956 5.998 10.086 1.00 98.06 84 THR A O 1
ATOM 685 N N . ALA A 1 85 ? -1.839 5.010 12.086 1.00 97.94 85 ALA A N 1
ATOM 686 C CA . ALA A 1 85 ? -0.413 4.692 11.969 1.00 97.94 85 ALA A CA 1
ATOM 687 C C . ALA A 1 85 ? -0.108 3.764 10.776 1.00 97.94 85 ALA A C 1
ATOM 689 O O . ALA A 1 85 ? 0.813 4.034 10.009 1.00 97.94 85 ALA A O 1
ATOM 690 N N . ILE A 1 86 ? -0.911 2.708 10.592 1.00 97.44 86 ILE A N 1
ATOM 691 C CA . ILE A 1 86 ? -0.787 1.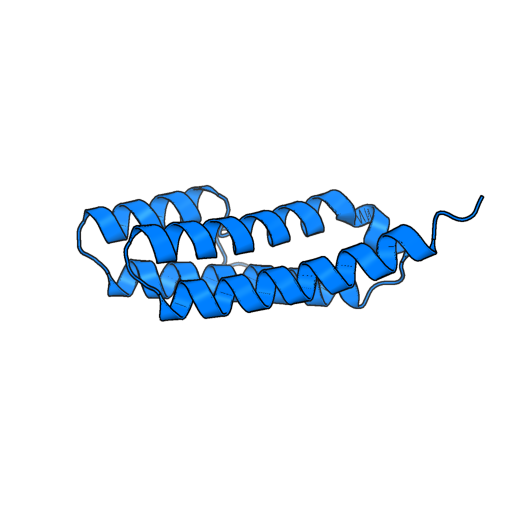790 9.446 1.00 97.44 86 ILE A CA 1
ATOM 692 C C . ILE A 1 86 ? -1.156 2.523 8.156 1.00 97.44 86 ILE A C 1
ATOM 694 O O . ILE A 1 86 ? -0.457 2.392 7.155 1.00 97.44 86 ILE A O 1
ATOM 698 N N . ALA A 1 87 ? -2.221 3.329 8.193 1.00 98.50 87 ALA A N 1
ATOM 699 C CA . ALA A 1 87 ? -2.661 4.103 7.040 1.00 98.50 87 ALA A CA 1
ATOM 700 C C . ALA A 1 87 ? -1.578 5.068 6.543 1.00 98.50 87 ALA A C 1
ATOM 702 O O . ALA A 1 87 ? -1.298 5.108 5.351 1.00 98.50 87 ALA A O 1
ATOM 703 N N . ASP A 1 88 ? -0.959 5.828 7.446 1.00 98.62 88 ASP A N 1
ATOM 704 C CA . ASP A 1 88 ? 0.059 6.822 7.106 1.00 98.62 88 ASP A CA 1
ATOM 705 C C . ASP A 1 88 ? 1.352 6.150 6.619 1.00 98.62 88 ASP A C 1
ATOM 707 O O . ASP A 1 88 ? 1.952 6.608 5.648 1.00 98.62 88 ASP A O 1
ATOM 711 N N . GLN A 1 89 ? 1.752 5.029 7.232 1.00 98.31 89 GLN A N 1
ATOM 712 C CA . GLN A 1 89 ? 2.899 4.245 6.770 1.00 98.31 89 GLN A CA 1
ATOM 713 C C . GLN A 1 89 ? 2.673 3.686 5.360 1.00 98.31 89 GLN A C 1
ATOM 715 O O . GLN A 1 89 ? 3.534 3.834 4.494 1.00 98.31 89 GLN A O 1
ATOM 720 N N . CYS A 1 90 ? 1.519 3.058 5.122 1.00 98.25 90 CYS A N 1
ATOM 721 C CA . CYS A 1 90 ? 1.203 2.449 3.834 1.00 98.25 90 CYS A CA 1
ATOM 722 C C . CYS A 1 90 ? 1.030 3.505 2.734 1.00 98.25 90 CYS A C 1
ATOM 724 O O . CYS A 1 90 ? 1.516 3.319 1.622 1.00 98.25 90 CYS A O 1
ATOM 726 N N . GLN A 1 91 ? 0.423 4.650 3.066 1.00 98.62 91 GLN A N 1
ATOM 727 C CA . GLN A 1 91 ? 0.286 5.784 2.154 1.00 98.62 91 GLN A CA 1
ATOM 728 C C . GLN A 1 91 ? 1.650 6.346 1.733 1.00 98.62 91 GLN A C 1
ATOM 730 O O . GLN A 1 91 ? 1.880 6.568 0.546 1.00 98.62 91 GLN A O 1
ATOM 735 N N . ALA A 1 92 ? 2.568 6.546 2.683 1.00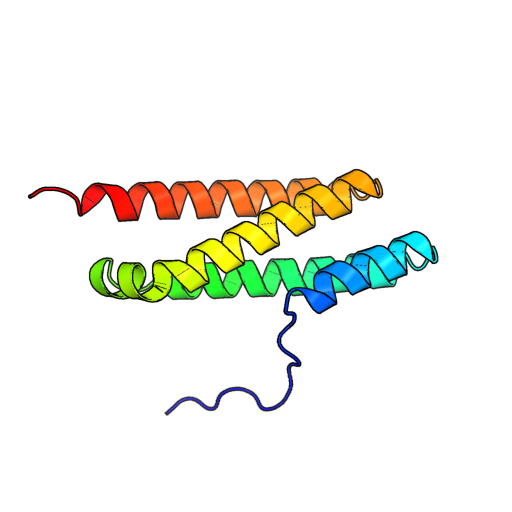 98.56 92 ALA A N 1
ATOM 736 C CA . ALA A 1 92 ? 3.909 7.037 2.374 1.00 98.56 92 ALA A CA 1
ATOM 737 C C . ALA A 1 92 ? 4.687 6.059 1.476 1.00 98.56 92 ALA A C 1
ATOM 739 O O . ALA A 1 92 ? 5.407 6.484 0.568 1.00 98.56 92 ALA A O 1
ATOM 740 N N . ASP A 1 93 ? 4.530 4.751 1.703 1.00 98.25 93 ASP A N 1
ATOM 741 C CA . ASP A 1 93 ? 5.143 3.731 0.852 1.00 98.25 93 ASP A CA 1
ATOM 742 C C . ASP A 1 93 ? 4.535 3.744 -0.559 1.00 98.25 93 ASP A C 1
ATOM 744 O O . ASP A 1 93 ? 5.268 3.852 -1.541 1.00 98.25 93 ASP A O 1
ATOM 748 N N . PHE A 1 94 ? 3.203 3.762 -0.672 1.00 98.50 94 PHE A N 1
ATOM 749 C CA . PHE A 1 94 ? 2.497 3.907 -1.948 1.00 98.50 94 PHE A CA 1
ATOM 750 C C . PHE A 1 94 ? 2.991 5.117 -2.751 1.00 98.50 94 PHE A C 1
ATOM 752 O O . PHE A 1 94 ? 3.354 4.973 -3.919 1.00 98.50 94 PHE A O 1
ATOM 759 N N . GLU A 1 95 ? 3.054 6.297 -2.130 1.00 98.31 95 GLU A N 1
ATOM 760 C CA . GLU A 1 95 ? 3.497 7.533 -2.783 1.00 98.31 95 GLU A CA 1
ATOM 761 C C . GLU A 1 95 ? 4.941 7.430 -3.282 1.00 98.31 95 GLU A C 1
ATOM 763 O O . GLU A 1 95 ? 5.238 7.798 -4.422 1.00 98.31 95 GLU A O 1
ATOM 768 N N . SER A 1 96 ? 5.832 6.866 -2.464 1.0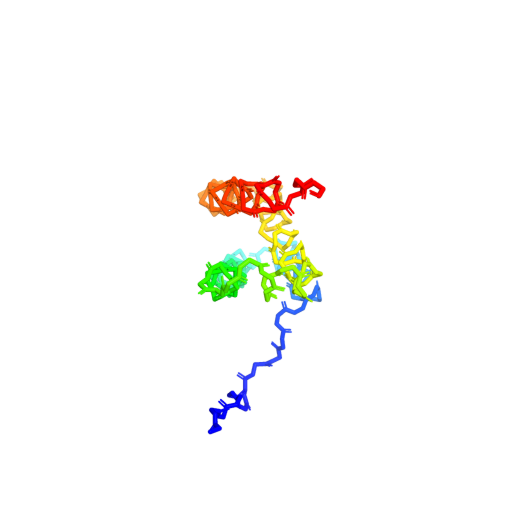0 97.94 96 SER A N 1
ATOM 769 C CA . SER A 1 96 ? 7.228 6.625 -2.831 1.00 97.94 96 SER A CA 1
ATOM 770 C C . SER A 1 96 ? 7.350 5.682 -4.035 1.00 97.94 96 SER A C 1
ATOM 772 O O . SER A 1 96 ? 8.039 5.995 -5.015 1.00 97.94 96 SER A O 1
ATOM 774 N N . LYS A 1 97 ? 6.639 4.544 -4.016 1.00 97.44 97 LYS A N 1
ATOM 775 C CA . LYS A 1 97 ? 6.672 3.562 -5.111 1.00 97.44 97 LYS A CA 1
ATOM 776 C C . LYS A 1 97 ? 6.018 4.104 -6.387 1.00 97.44 97 LYS A C 1
ATOM 778 O O . LYS A 1 97 ? 6.549 3.884 -7.476 1.00 97.44 97 LYS A O 1
ATOM 783 N N . LEU A 1 98 ? 4.921 4.854 -6.274 1.00 96.62 98 LEU A N 1
ATOM 784 C CA . LEU A 1 98 ? 4.253 5.497 -7.409 1.00 96.62 98 LEU A CA 1
ATOM 785 C C . LEU A 1 98 ? 5.149 6.559 -8.062 1.00 96.62 98 LEU A C 1
ATOM 787 O O . LEU A 1 98 ? 5.251 6.626 -9.291 1.00 96.62 98 LEU A O 1
ATOM 791 N N . GLN A 1 99 ? 5.842 7.367 -7.255 1.00 95.81 99 GLN A N 1
ATOM 792 C CA . GLN A 1 99 ? 6.801 8.353 -7.750 1.00 95.81 99 GLN A CA 1
ATOM 793 C C . GLN A 1 99 ? 7.963 7.678 -8.490 1.00 95.81 99 GLN A C 1
ATOM 795 O O . GLN A 1 99 ? 8.364 8.133 -9.567 1.00 95.81 99 GLN A O 1
ATOM 800 N N . TYR A 1 100 ? 8.491 6.577 -7.947 1.00 94.31 100 TYR A N 1
ATOM 801 C CA . TYR A 1 100 ? 9.518 5.793 -8.627 1.00 94.31 100 TYR A CA 1
ATOM 802 C C . TYR A 1 100 ? 9.006 5.275 -9.976 1.00 94.31 100 TYR A C 1
ATOM 804 O O . TYR A 1 100 ? 9.637 5.524 -11.007 1.00 94.31 100 TYR A O 1
ATOM 812 N N . TYR A 1 101 ? 7.852 4.602 -9.982 1.00 93.31 101 TYR A N 1
ATOM 813 C CA . TYR A 1 101 ? 7.297 3.985 -11.184 1.00 93.31 101 TYR A CA 1
ATOM 814 C C . TYR A 1 101 ? 7.011 5.013 -12.285 1.00 93.31 101 TYR A C 1
ATOM 816 O O . TYR A 1 101 ? 7.477 4.851 -13.413 1.00 93.31 101 TYR A O 1
ATOM 824 N N . SER A 1 102 ? 6.340 6.118 -11.945 1.00 90.06 102 SER A N 1
ATOM 825 C CA . SER A 1 102 ? 6.045 7.199 -12.896 1.00 90.06 102 SER A CA 1
ATOM 826 C C . SER A 1 102 ? 7.316 7.792 -13.513 1.00 90.06 102 SER A C 1
ATOM 828 O O . SER A 1 102 ? 7.379 8.004 -14.720 1.00 90.06 102 SER A O 1
ATOM 830 N N . THR A 1 103 ? 8.380 7.980 -12.732 1.00 89.50 103 THR A N 1
ATOM 831 C CA . THR A 1 103 ? 9.639 8.526 -13.261 1.00 89.50 103 THR A CA 1
ATOM 832 C C . THR A 1 103 ? 10.295 7.588 -14.286 1.00 89.50 103 THR A C 1
ATOM 834 O O . THR A 1 103 ? 10.856 8.059 -15.272 1.00 89.50 103 THR A O 1
ATOM 837 N N . HIS A 1 104 ? 10.202 6.268 -14.100 1.00 84.19 104 HIS A N 1
ATOM 838 C CA . HIS A 1 104 ? 10.917 5.288 -14.930 1.00 84.19 104 HIS A CA 1
ATOM 839 C C . HIS A 1 104 ? 10.117 4.785 -16.143 1.00 84.19 104 HIS A C 1
ATOM 841 O O . HIS A 1 104 ? 10.726 4.334 -17.119 1.00 84.19 104 HIS A O 1
ATOM 847 N N . ILE A 1 105 ? 8.783 4.890 -16.133 1.00 74.38 105 ILE A N 1
ATOM 848 C CA . ILE A 1 105 ? 7.958 4.560 -17.307 1.00 74.38 105 ILE A CA 1
ATOM 849 C C . ILE A 1 105 ? 7.977 5.676 -18.363 1.00 74.38 105 ILE A C 1
ATOM 851 O O . ILE A 1 105 ? 8.104 5.387 -19.551 1.00 74.38 105 ILE A O 1
ATOM 855 N N . TYR A 1 106 ? 7.942 6.952 -17.958 1.00 63.50 106 TYR A N 1
ATOM 856 C CA . TYR A 1 106 ? 7.866 8.076 -18.905 1.00 63.50 106 TYR A CA 1
ATOM 857 C C . TYR A 1 106 ? 9.212 8.491 -19.516 1.00 63.50 106 TYR A C 1
ATOM 859 O O . TYR A 1 106 ? 9.227 9.112 -20.574 1.00 63.50 106 TYR A O 1
ATOM 867 N N . GLN A 1 107 ? 10.346 8.112 -18.920 1.00 58.62 107 GLN A N 1
ATOM 868 C CA . GLN A 1 107 ? 11.675 8.379 -19.497 1.00 58.62 107 GLN A CA 1
ATOM 869 C C . GLN A 1 107 ? 12.004 7.517 -20.730 1.00 58.62 107 GLN A C 1
ATOM 871 O O . GLN A 1 107 ? 12.953 7.823 -21.442 1.00 58.62 107 GLN A O 1
ATOM 876 N N . ASN A 1 108 ? 11.225 6.464 -21.004 1.00 52.53 108 ASN A N 1
ATOM 877 C CA . ASN A 1 108 ? 11.449 5.541 -22.124 1.00 52.53 108 ASN A CA 1
ATOM 878 C C . ASN A 1 108 ? 10.390 5.668 -23.238 1.00 52.53 108 ASN A C 1
ATOM 880 O O . ASN A 1 108 ? 10.290 4.787 -24.087 1.00 52.53 108 ASN A O 1
ATOM 884 N N . LEU A 1 109 ? 9.596 6.747 -23.219 1.00 51.06 109 LEU A N 1
ATOM 885 C CA . LEU A 1 109 ? 8.564 7.067 -24.217 1.00 51.06 109 LEU A CA 1
ATOM 886 C C . LEU A 1 109 ? 9.039 8.071 -25.289 1.00 51.06 109 LEU A C 1
ATOM 888 O O . LEU A 1 109 ? 8.215 8.642 -26.003 1.00 51.06 109 LEU A O 1
ATOM 892 N N . GLU A 1 110 ? 10.350 8.291 -25.422 1.00 39.72 110 GLU A N 1
ATOM 893 C CA . GLU A 1 110 ? 10.893 8.996 -26.591 1.00 39.72 110 GLU A CA 1
ATOM 894 C C . GLU A 1 110 ? 10.780 8.083 -27.838 1.00 39.72 110 GLU A C 1
ATOM 896 O O . GLU A 1 110 ? 11.092 6.892 -27.733 1.00 39.72 110 GLU A O 1
ATOM 901 N N . PRO A 1 111 ? 10.290 8.605 -28.980 1.00 49.12 111 PRO A N 1
ATOM 902 C CA . PRO A 1 111 ? 10.010 7.834 -30.196 1.00 49.12 111 PRO A CA 1
ATOM 903 C C . PRO A 1 111 ? 11.248 7.267 -30.905 1.00 49.12 111 PRO A C 1
ATOM 905 O O . PRO A 1 111 ? 12.338 7.879 -30.824 1.00 49.12 111 PRO A O 1
#

Sequence (111 aa):
MGNLPNNVIPYDVFSLSLAEVYYRAAEILKANELLTIMMHQASDELEYYFKLSSALMHRYEYEINLNLGILNYIAETARNFGQTAIADQCQADFESKLQYYSTHIYQNLEP